Protein AF-A0A9X0C3W0-F1 (afdb_monomer)

Organism: NCBI:txid1882269

Structure (mmCIF, N/CA/C/O backbone):
data_AF-A0A9X0C3W0-F1
#
_entry.id   AF-A0A9X0C3W0-F1
#
loop_
_atom_site.group_PDB
_atom_site.id
_atom_site.type_symbol
_atom_site.label_atom_id
_atom_site.label_alt_id
_atom_site.label_comp_id
_atom_site.label_asym_id
_atom_site.label_entity_id
_atom_site.label_seq_id
_atom_site.pdbx_PDB_ins_code
_atom_site.Cartn_x
_atom_site.Cartn_y
_atom_site.Cartn_z
_atom_site.occupancy
_atom_site.B_iso_or_equiv
_atom_site.auth_seq_id
_atom_site.auth_comp_id
_atom_site.auth_asym_id
_atom_site.auth_atom_id
_atom_site.pdbx_PDB_model_num
ATOM 1 N N . MET A 1 1 ? 28.823 -6.614 -1.577 1.00 34.84 1 MET A N 1
ATOM 2 C CA . MET A 1 1 ? 28.919 -7.800 -2.458 1.00 34.84 1 MET A CA 1
ATOM 3 C C . MET A 1 1 ? 27.488 -8.210 -2.770 1.00 34.84 1 MET A C 1
ATOM 5 O O . MET A 1 1 ? 26.833 -8.768 -1.905 1.00 34.84 1 MET A O 1
ATOM 9 N N . THR A 1 2 ? 26.949 -7.800 -3.918 1.00 41.28 2 THR A N 1
ATOM 10 C CA . THR A 1 2 ? 25.523 -7.983 -4.235 1.00 41.28 2 THR A CA 1
ATOM 11 C C . THR A 1 2 ? 25.334 -9.346 -4.888 1.00 41.28 2 THR A C 1
ATOM 13 O O . THR A 1 2 ? 25.786 -9.568 -6.009 1.00 41.28 2 THR A O 1
ATOM 16 N N . LEU A 1 3 ? 24.723 -10.286 -4.169 1.00 41.34 3 LEU A N 1
ATOM 17 C CA . LEU A 1 3 ? 24.425 -11.618 -4.685 1.00 41.34 3 LEU A CA 1
ATOM 18 C C . LEU A 1 3 ? 23.092 -11.562 -5.449 1.00 41.34 3 LEU A C 1
ATOM 20 O O . LEU A 1 3 ? 22.027 -11.592 -4.843 1.00 41.34 3 LEU A O 1
ATOM 24 N N . SER A 1 4 ? 23.139 -11.458 -6.778 1.00 47.62 4 SER A N 1
ATOM 25 C CA . SER A 1 4 ? 21.953 -11.664 -7.621 1.00 47.62 4 SER A CA 1
ATOM 26 C C . SER A 1 4 ? 21.815 -13.153 -7.928 1.00 47.62 4 SER A C 1
ATOM 28 O O . SER A 1 4 ? 22.591 -13.697 -8.710 1.00 47.62 4 SER A O 1
ATOM 30 N N . ILE A 1 5 ? 20.846 -13.823 -7.301 1.00 52.69 5 ILE A N 1
ATOM 31 C CA . ILE A 1 5 ? 20.498 -15.211 -7.623 1.00 52.69 5 ILE A CA 1
ATOM 32 C C . ILE A 1 5 ? 19.229 -15.199 -8.482 1.00 52.69 5 ILE A C 1
ATOM 34 O O . ILE A 1 5 ? 18.188 -14.716 -8.041 1.00 52.69 5 ILE A O 1
ATOM 38 N N . GLN A 1 6 ? 19.292 -15.750 -9.697 1.00 54.84 6 GLN A N 1
ATOM 39 C CA . GLN A 1 6 ? 18.109 -15.966 -10.533 1.00 54.84 6 GLN A CA 1
ATOM 40 C C . GLN A 1 6 ? 17.551 -17.372 -10.246 1.00 54.84 6 GLN A C 1
ATOM 42 O O . GLN A 1 6 ? 18.045 -18.359 -10.781 1.00 54.84 6 GLN A O 1
ATOM 47 N N . VAL A 1 7 ? 16.553 -17.470 -9.358 1.00 54.06 7 VAL A N 1
ATOM 48 C CA . VAL A 1 7 ? 16.009 -18.760 -8.860 1.00 54.06 7 VAL A CA 1
ATOM 49 C C . VAL A 1 7 ?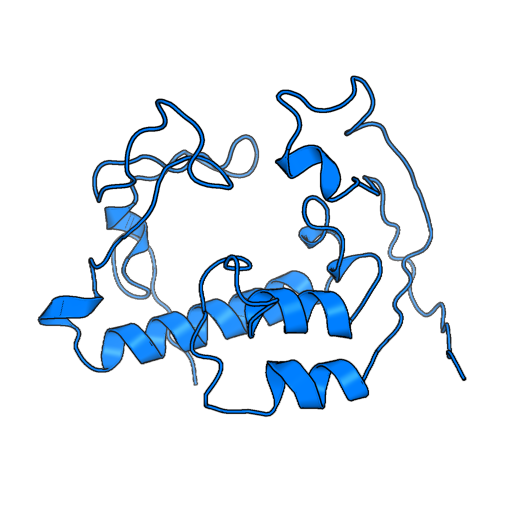 14.612 -19.092 -9.399 1.00 54.06 7 VAL A C 1
ATOM 51 O O . VAL A 1 7 ? 14.048 -20.118 -9.031 1.00 54.06 7 VAL A O 1
ATOM 54 N N . SER A 1 8 ? 14.001 -18.242 -10.230 1.00 65.69 8 SER A N 1
ATOM 55 C CA . SER A 1 8 ? 12.565 -18.355 -10.528 1.00 65.69 8 SER A CA 1
ATOM 56 C C . SER A 1 8 ? 12.219 -18.259 -12.010 1.00 65.69 8 SER A C 1
ATOM 58 O O . SER A 1 8 ? 12.767 -17.430 -12.730 1.00 65.69 8 SER A O 1
ATOM 60 N N . THR A 1 9 ? 11.205 -19.024 -12.422 1.00 79.00 9 THR A N 1
ATOM 61 C CA . THR A 1 9 ? 10.482 -18.876 -13.701 1.00 79.00 9 THR A CA 1
ATOM 62 C C . THR A 1 9 ? 9.495 -17.701 -13.699 1.00 79.00 9 THR A C 1
ATOM 64 O O . THR A 1 9 ? 8.757 -17.509 -14.666 1.00 79.00 9 THR A O 1
ATOM 67 N N . TRP A 1 10 ? 9.447 -16.928 -12.611 1.00 84.00 10 TRP A N 1
ATOM 68 C CA . TRP A 1 10 ? 8.644 -15.716 -12.508 1.00 84.00 10 TRP A CA 1
ATOM 69 C C . TRP A 1 10 ? 9.216 -14.631 -13.420 1.00 84.00 10 TRP A C 1
ATOM 71 O O . TRP A 1 10 ? 10.403 -14.303 -13.345 1.00 84.00 10 TRP A O 1
ATOM 81 N N . HIS A 1 11 ? 8.358 -14.076 -14.269 1.00 89.12 11 HIS A N 1
ATOM 82 C CA . HIS A 1 11 ? 8.703 -12.984 -15.166 1.00 89.12 11 HIS A CA 1
ATOM 83 C C . HIS A 1 11 ? 7.852 -11.772 -14.819 1.00 89.12 11 HIS A C 1
ATOM 85 O O . HIS A 1 11 ? 6.632 -11.869 -14.699 1.00 89.12 11 HIS A O 1
ATOM 91 N N . LEU A 1 12 ? 8.505 -10.622 -14.692 1.00 91.44 12 LEU A N 1
ATOM 92 C CA . LEU A 1 12 ? 7.818 -9.343 -14.585 1.00 91.44 12 LEU A CA 1
ATOM 93 C C . LEU A 1 12 ? 7.400 -8.920 -15.988 1.00 91.44 12 LEU A C 1
ATOM 95 O O . LEU A 1 12 ? 8.220 -8.987 -16.898 1.00 91.44 12 LEU A O 1
ATOM 99 N N . THR A 1 13 ? 6.157 -8.484 -16.168 1.00 93.75 13 THR A N 1
ATOM 100 C CA . THR A 1 13 ? 5.606 -8.120 -17.487 1.00 93.75 13 THR A CA 1
ATOM 101 C C . THR A 1 13 ? 5.247 -6.643 -17.620 1.00 93.75 13 THR A C 1
ATOM 103 O O . THR A 1 13 ? 4.938 -6.209 -18.725 1.00 93.75 13 THR A O 1
ATOM 106 N N . LEU A 1 14 ? 5.301 -5.869 -16.531 1.00 92.88 14 LEU A N 1
ATOM 107 C CA . LEU A 1 14 ? 4.976 -4.438 -16.477 1.00 92.88 14 LEU A CA 1
ATOM 108 C C . LEU A 1 14 ? 6.078 -3.644 -15.772 1.00 92.88 14 LEU A C 1
ATOM 110 O O . LEU A 1 14 ? 6.906 -4.220 -15.059 1.00 92.88 14 LEU A O 1
ATOM 114 N N . GLY A 1 15 ? 6.090 -2.324 -15.963 1.00 92.19 15 GLY A N 1
ATOM 115 C CA . GLY A 1 15 ? 7.116 -1.430 -15.425 1.00 92.19 15 GLY A CA 1
ATOM 116 C C . GLY A 1 15 ? 8.504 -1.662 -16.046 1.00 92.19 15 GLY A C 1
ATOM 117 O O . GLY A 1 15 ? 8.619 -2.388 -17.036 1.00 92.19 15 GLY A O 1
ATOM 118 N N . PRO A 1 16 ? 9.578 -1.095 -15.476 1.00 93.12 16 PRO A N 1
ATOM 119 C CA . PRO A 1 16 ? 9.563 -0.247 -14.287 1.00 93.12 16 PRO A CA 1
ATOM 120 C C . PRO A 1 16 ? 8.873 1.102 -14.532 1.00 93.12 16 PRO A C 1
ATOM 122 O O . PRO A 1 16 ? 8.861 1.603 -15.658 1.00 93.12 16 PRO A O 1
ATOM 125 N N . LEU A 1 17 ? 8.304 1.679 -13.479 1.00 93.31 17 LEU A N 1
ATOM 126 C CA . LEU A 1 17 ? 7.692 3.004 -13.476 1.00 93.31 17 LEU A CA 1
ATOM 127 C C . LEU A 1 17 ? 8.465 3.915 -12.518 1.00 93.31 17 LEU A C 1
ATOM 129 O O . LEU A 1 17 ? 8.677 3.590 -11.354 1.00 93.31 17 LEU A O 1
ATOM 133 N N . ASP A 1 18 ? 8.917 5.065 -13.020 1.00 91.31 18 ASP A N 1
ATOM 134 C CA . ASP A 1 18 ? 9.714 6.006 -12.226 1.00 91.31 18 ASP A CA 1
ATOM 135 C C . ASP A 1 18 ? 8.846 6.640 -11.125 1.00 91.31 18 ASP A C 1
ATOM 137 O O . ASP A 1 18 ? 7.760 7.154 -11.397 1.00 91.31 18 ASP A O 1
ATOM 141 N N . PHE A 1 19 ? 9.347 6.666 -9.888 1.00 89.69 19 PHE A N 1
ATOM 142 C CA . PHE A 1 19 ? 8.708 7.350 -8.762 1.00 89.69 19 PHE A CA 1
ATOM 143 C C . PHE A 1 19 ? 8.368 8.821 -9.062 1.00 89.69 19 PHE A C 1
ATOM 145 O O . PHE A 1 19 ? 7.378 9.346 -8.551 1.00 89.69 19 PHE A O 1
ATOM 152 N N . ARG A 1 20 ? 9.127 9.489 -9.943 1.00 91.12 20 ARG A N 1
ATOM 153 C CA . ARG A 1 20 ? 8.849 10.860 -10.413 1.00 91.12 20 ARG A CA 1
ATOM 154 C C . ARG A 1 20 ? 7.470 11.020 -11.054 1.00 91.12 20 ARG A C 1
ATOM 156 O O . ARG A 1 20 ? 6.953 12.135 -11.110 1.00 91.12 20 ARG A O 1
ATOM 163 N N . LEU A 1 21 ? 6.848 9.929 -11.502 1.00 91.69 21 LEU A N 1
ATOM 164 C CA . LEU A 1 21 ? 5.480 9.946 -12.016 1.00 91.69 21 LEU A CA 1
ATOM 165 C C . LEU A 1 21 ? 4.454 10.346 -10.945 1.00 91.69 21 LEU A C 1
ATOM 167 O O . LEU A 1 21 ? 3.394 10.842 -11.304 1.00 91.69 21 LEU A O 1
ATOM 171 N N . THR A 1 22 ? 4.781 10.249 -9.650 1.00 90.06 22 THR A N 1
ATOM 172 C CA . THR A 1 22 ? 3.938 10.788 -8.561 1.00 90.06 22 THR A CA 1
ATOM 173 C C . THR A 1 22 ? 3.799 12.315 -8.597 1.00 90.06 22 THR A C 1
ATOM 175 O O . THR A 1 22 ? 2.858 12.854 -8.023 1.00 90.06 22 THR A O 1
ATOM 178 N N . PHE A 1 23 ? 4.703 13.014 -9.292 1.00 89.62 23 PHE A N 1
ATOM 179 C CA . PHE A 1 23 ? 4.656 14.464 -9.521 1.00 89.62 23 PHE A CA 1
ATOM 180 C C . PHE A 1 23 ? 4.175 14.823 -10.934 1.00 89.62 23 PHE A C 1
ATOM 182 O O . PHE A 1 23 ? 4.210 15.989 -11.327 1.00 89.62 23 PHE A O 1
ATOM 189 N N . SER A 1 24 ? 3.773 13.827 -11.727 1.00 89.12 24 SER A N 1
ATOM 190 C CA . SER A 1 24 ? 3.312 14.014 -13.102 1.00 89.12 24 SER A CA 1
ATOM 191 C C . SER A 1 24 ? 1.782 13.966 -13.168 1.00 89.12 24 SER A C 1
ATOM 193 O O . SER A 1 24 ? 1.168 13.162 -12.471 1.00 89.12 24 SER A O 1
ATOM 195 N N . PRO A 1 25 ? 1.137 14.770 -14.033 1.00 85.56 25 PRO A N 1
ATOM 196 C CA . PRO A 1 25 ? -0.323 14.776 -14.158 1.00 85.56 25 PRO A CA 1
ATOM 197 C C . PRO A 1 25 ? -0.877 13.530 -14.871 1.00 85.56 25 PRO A C 1
ATOM 199 O O . PRO A 1 25 ? -2.079 13.280 -14.835 1.00 85.56 25 PRO A O 1
ATOM 202 N N . SER A 1 26 ? -0.026 12.767 -15.560 1.00 88.94 26 SER A N 1
ATOM 203 C CA . SER A 1 26 ? -0.421 11.602 -16.350 1.00 88.94 26 SER A CA 1
ATOM 204 C C . SER A 1 26 ? 0.739 10.630 -16.535 1.00 88.94 26 SER A C 1
ATOM 206 O O . SER A 1 26 ? 1.898 11.044 -16.615 1.00 88.94 26 SER A O 1
ATOM 208 N N . PHE A 1 27 ? 0.419 9.348 -16.702 1.00 92.06 27 PHE A N 1
ATOM 209 C CA . PHE A 1 27 ? 1.388 8.338 -17.119 1.00 92.06 27 PHE A CA 1
ATOM 210 C C . PHE A 1 27 ? 1.794 8.505 -18.597 1.00 92.06 27 PHE A C 1
ATOM 212 O O . PHE A 1 27 ? 0.978 8.941 -19.414 1.00 92.06 27 PHE A O 1
ATOM 219 N N . PRO A 1 28 ? 3.028 8.119 -18.976 1.00 91.62 28 PRO A N 1
ATOM 220 C CA . PRO A 1 28 ? 3.418 7.955 -20.373 1.00 91.62 28 PRO A CA 1
ATOM 221 C C . PRO A 1 28 ? 2.479 7.000 -21.121 1.00 91.62 28 PRO A C 1
ATOM 223 O O . PRO A 1 28 ? 1.988 6.029 -20.547 1.00 91.62 28 PRO A O 1
ATOM 226 N N . ILE A 1 29 ? 2.284 7.218 -22.426 1.00 89.88 29 ILE A N 1
ATOM 227 C CA . ILE A 1 29 ? 1.346 6.425 -23.247 1.00 89.88 29 ILE A CA 1
ATOM 228 C C . ILE A 1 29 ? 1.645 4.915 -23.249 1.00 89.88 29 ILE A C 1
ATOM 230 O O . ILE A 1 29 ? 0.756 4.096 -23.449 1.00 89.88 29 ILE A O 1
ATOM 234 N N . ASN A 1 30 ? 2.899 4.542 -23.002 1.00 89.06 30 ASN A N 1
ATOM 235 C CA . ASN A 1 30 ? 3.393 3.170 -22.970 1.00 89.06 30 ASN A CA 1
ATOM 236 C C . ASN A 1 30 ? 3.676 2.650 -21.548 1.00 89.06 30 ASN A C 1
ATOM 238 O O . ASN A 1 30 ? 4.280 1.588 -21.420 1.00 89.06 30 ASN A O 1
ATOM 242 N N . ALA A 1 31 ? 3.249 3.355 -20.493 1.00 91.19 31 ALA A N 1
ATOM 243 C CA . ALA A 1 31 ? 3.523 2.980 -19.100 1.00 91.19 31 ALA A CA 1
ATOM 244 C C . ALA A 1 31 ? 3.067 1.551 -18.748 1.00 91.19 31 ALA A C 1
ATOM 246 O O . ALA A 1 31 ? 3.726 0.855 -17.980 1.00 91.19 31 ALA A O 1
ATOM 247 N N . PHE A 1 32 ? 1.969 1.097 -19.356 1.00 92.38 32 PHE A N 1
ATOM 248 C CA . PHE A 1 32 ? 1.388 -0.232 -19.136 1.00 92.38 32 PHE A CA 1
ATOM 249 C C . PHE A 1 32 ? 1.641 -1.202 -20.302 1.00 92.38 32 PHE A C 1
ATOM 251 O O . PHE A 1 32 ? 0.952 -2.211 -20.441 1.00 92.38 32 PHE A O 1
ATOM 258 N N . GLY A 1 33 ? 2.607 -0.890 -21.172 1.00 93.56 33 GLY A N 1
ATOM 259 C CA . GLY A 1 33 ? 3.032 -1.787 -22.242 1.00 93.56 33 GLY A CA 1
ATOM 260 C C . GLY A 1 33 ? 3.719 -3.042 -21.697 1.00 93.56 33 GLY A C 1
ATOM 261 O O . GLY A 1 33 ? 4.338 -3.018 -20.634 1.00 93.56 33 GLY A O 1
ATOM 262 N N . SER A 1 34 ? 3.629 -4.146 -22.443 1.00 93.81 34 SER A N 1
ATOM 263 C CA . SER A 1 34 ? 4.310 -5.391 -22.077 1.00 93.81 34 SER A CA 1
ATOM 264 C C . SER A 1 34 ? 5.829 -5.200 -22.076 1.00 93.81 34 SER A C 1
ATOM 266 O O . SER A 1 34 ? 6.408 -4.777 -23.076 1.00 93.81 34 SER A O 1
ATOM 268 N N . ASN A 1 35 ? 6.469 -5.546 -20.961 1.00 93.88 35 ASN A N 1
ATOM 269 C CA . ASN A 1 35 ? 7.916 -5.531 -20.778 1.00 93.88 35 ASN A CA 1
ATOM 270 C C . ASN A 1 35 ? 8.394 -6.776 -19.998 1.00 93.88 35 ASN A C 1
ATOM 272 O O . ASN A 1 35 ? 8.699 -6.672 -18.801 1.00 93.88 35 ASN A O 1
ATOM 276 N N . PRO A 1 36 ? 8.424 -7.964 -20.641 1.00 93.69 36 PRO A N 1
ATOM 277 C CA . PRO A 1 36 ? 8.878 -9.203 -20.020 1.00 93.69 36 PRO A CA 1
ATOM 278 C C . PRO A 1 36 ? 10.355 -9.131 -19.623 1.00 93.69 36 PRO A C 1
ATOM 280 O O . PRO A 1 36 ? 11.222 -8.887 -20.461 1.00 93.69 36 PRO A O 1
ATOM 283 N N . ARG A 1 37 ? 10.657 -9.394 -18.353 1.00 91.81 37 ARG A N 1
ATOM 284 C CA . ARG A 1 37 ? 12.030 -9.462 -17.835 1.00 91.81 37 ARG A CA 1
ATOM 285 C C . ARG A 1 37 ? 12.141 -10.442 -16.677 1.00 91.81 37 ARG A C 1
ATOM 287 O O . ARG A 1 37 ? 11.146 -10.777 -16.030 1.00 91.81 37 ARG A O 1
ATOM 294 N N . CYS A 1 38 ? 13.367 -10.878 -16.402 1.00 90.12 38 CYS A N 1
ATOM 295 C CA . CYS A 1 38 ? 13.654 -11.705 -15.240 1.00 90.12 38 CYS A CA 1
ATOM 296 C C . CYS A 1 38 ? 13.279 -10.971 -13.953 1.00 90.12 38 CYS A C 1
ATOM 298 O O . CYS A 1 38 ? 13.522 -9.772 -13.798 1.00 90.12 38 CYS A O 1
ATOM 300 N N . PHE A 1 39 ? 12.730 -11.724 -13.011 1.00 89.75 39 PHE A N 1
ATOM 301 C CA . PHE A 1 39 ? 12.598 -11.267 -11.644 1.00 89.75 39 PHE A CA 1
ATOM 302 C C . PHE A 1 39 ? 13.971 -11.163 -10.973 1.00 89.75 39 PHE A C 1
ATOM 304 O O . PHE A 1 39 ? 14.760 -12.108 -11.013 1.00 89.75 39 PHE A O 1
ATOM 311 N N . ILE A 1 40 ? 14.244 -10.014 -10.357 1.00 85.56 40 ILE A N 1
ATOM 312 C CA . ILE A 1 40 ? 15.502 -9.713 -9.672 1.00 85.56 40 ILE A CA 1
ATOM 313 C C . ILE A 1 40 ? 15.213 -9.002 -8.349 1.00 85.56 40 ILE A C 1
ATOM 315 O O . ILE A 1 40 ? 14.314 -8.166 -8.273 1.00 85.56 40 ILE A O 1
ATOM 319 N N . ARG A 1 41 ? 15.999 -9.330 -7.319 1.00 85.81 41 ARG A N 1
ATOM 320 C CA . ARG A 1 41 ? 15.987 -8.685 -5.998 1.00 85.81 41 ARG A CA 1
ATOM 321 C C . ARG A 1 41 ? 17.400 -8.307 -5.582 1.00 85.81 41 ARG A C 1
ATOM 323 O O . ARG A 1 41 ? 18.363 -8.952 -5.997 1.00 85.81 41 ARG A O 1
ATOM 330 N N . SER A 1 42 ? 17.504 -7.299 -4.726 1.00 88.25 42 SER A N 1
ATOM 331 C CA . SER A 1 42 ? 18.761 -6.878 -4.116 1.00 88.25 42 SER A CA 1
ATOM 332 C C . SER A 1 42 ? 18.515 -6.597 -2.641 1.00 88.25 42 SER A C 1
ATOM 334 O O . SER A 1 42 ? 18.246 -5.462 -2.261 1.00 88.25 42 SER A O 1
ATOM 336 N N . LEU A 1 43 ? 18.593 -7.648 -1.822 1.00 89.94 43 LEU A N 1
ATOM 337 C CA . LEU A 1 43 ? 18.322 -7.550 -0.389 1.00 89.94 43 LEU A CA 1
ATOM 338 C C . LEU A 1 43 ? 19.351 -6.640 0.295 1.00 89.94 43 LEU A C 1
ATOM 340 O O . LEU A 1 43 ? 20.558 -6.863 0.173 1.00 89.94 43 LEU A O 1
ATOM 344 N N . ASN A 1 44 ? 18.857 -5.638 1.017 1.00 86.88 44 ASN A N 1
ATOM 345 C CA . ASN A 1 44 ? 19.637 -4.651 1.747 1.00 86.88 44 ASN A CA 1
ATOM 346 C C . ASN A 1 44 ? 19.303 -4.722 3.244 1.00 86.88 44 ASN A C 1
ATOM 348 O O . ASN A 1 44 ? 18.277 -4.211 3.692 1.00 86.88 44 ASN A O 1
ATOM 352 N N . PHE A 1 45 ? 20.188 -5.366 4.004 1.00 86.00 45 PHE A N 1
ATOM 353 C CA . PHE A 1 45 ? 20.031 -5.552 5.447 1.00 86.00 45 PHE A CA 1
ATOM 354 C C . PHE A 1 45 ? 20.288 -4.268 6.243 1.00 86.00 45 PHE A C 1
ATOM 356 O O . PHE A 1 45 ? 19.616 -4.045 7.244 1.00 86.00 45 PHE A O 1
ATOM 363 N N . ASP A 1 46 ? 21.166 -3.386 5.763 1.00 84.56 46 ASP A N 1
ATOM 364 C CA . ASP A 1 46 ? 21.454 -2.121 6.449 1.00 84.56 46 ASP A CA 1
ATOM 365 C C . ASP A 1 46 ? 20.200 -1.231 6.487 1.00 84.56 46 ASP A C 1
ATOM 367 O O . ASP A 1 46 ? 19.852 -0.666 7.522 1.00 84.56 46 ASP A O 1
ATOM 371 N N . GLY A 1 47 ? 19.446 -1.186 5.380 1.00 79.50 47 GLY A N 1
ATOM 372 C CA . GLY A 1 47 ? 18.165 -0.473 5.335 1.00 79.50 47 GLY A CA 1
ATOM 373 C C . GLY A 1 47 ? 17.097 -1.089 6.248 1.00 79.50 47 GLY A C 1
ATOM 374 O O . GLY A 1 47 ? 16.219 -0.382 6.740 1.00 79.50 47 GLY A O 1
ATOM 375 N N . TYR A 1 48 ? 17.161 -2.401 6.500 1.00 82.69 48 TYR A N 1
ATOM 376 C CA . TYR A 1 48 ? 16.220 -3.072 7.397 1.00 82.69 48 TYR A CA 1
ATOM 377 C C . TYR A 1 48 ? 16.488 -2.654 8.840 1.00 82.69 48 TYR A C 1
ATOM 379 O O . TYR A 1 48 ? 15.553 -2.318 9.572 1.00 82.69 48 TYR A O 1
ATOM 387 N N . ASP A 1 49 ? 17.760 -2.604 9.225 1.00 82.25 49 ASP A N 1
ATOM 388 C CA . ASP A 1 49 ? 18.164 -2.139 10.545 1.00 82.25 49 ASP A CA 1
ATOM 389 C C . ASP A 1 49 ? 17.803 -0.660 10.752 1.00 82.25 49 ASP A C 1
ATOM 391 O O . ASP A 1 49 ? 17.319 -0.292 11.824 1.00 82.25 49 ASP A O 1
ATOM 395 N N . GLU A 1 50 ? 17.927 0.172 9.718 1.00 80.06 50 GLU A N 1
ATOM 396 C CA . GLU A 1 50 ? 17.562 1.589 9.781 1.00 80.06 50 GLU A CA 1
ATOM 397 C C . GLU A 1 50 ? 16.048 1.812 9.940 1.00 80.06 50 GLU A C 1
ATOM 399 O O . GLU A 1 50 ? 15.622 2.540 10.839 1.00 80.06 50 GLU A O 1
ATOM 404 N N . TYR A 1 51 ? 15.217 1.178 9.104 1.00 77.44 51 TYR A N 1
ATOM 405 C CA . TYR A 1 51 ? 13.793 1.531 9.006 1.00 77.44 51 TYR A CA 1
ATOM 406 C C . TYR A 1 51 ? 12.840 0.554 9.697 1.00 77.44 51 TYR A C 1
ATOM 408 O O . TYR A 1 51 ? 11.782 0.964 10.186 1.00 77.44 51 TYR A O 1
ATOM 416 N N . ASN A 1 52 ? 13.181 -0.736 9.723 1.00 79.06 52 ASN A N 1
ATOM 417 C CA . ASN A 1 52 ? 12.256 -1.817 10.071 1.00 79.06 52 ASN A CA 1
ATOM 418 C C . ASN A 1 52 ? 12.574 -2.518 11.397 1.00 79.06 52 ASN A C 1
ATOM 420 O O . ASN A 1 52 ? 11.697 -3.192 11.937 1.00 79.06 52 ASN A O 1
ATOM 424 N N . SER A 1 53 ? 13.777 -2.337 11.947 1.00 75.06 53 SER A N 1
ATOM 425 C CA . SER A 1 53 ? 14.167 -2.933 13.232 1.00 75.06 53 SER A CA 1
ATOM 426 C C . SER A 1 53 ? 13.729 -2.118 14.461 1.00 75.06 53 SER A C 1
ATOM 428 O O . SER A 1 53 ? 13.692 -2.650 15.573 1.00 75.06 53 SER A O 1
ATOM 430 N N . HIS A 1 54 ? 13.364 -0.842 14.282 1.00 64.62 54 HIS A N 1
ATOM 431 C CA . HIS A 1 54 ? 13.053 0.066 15.385 1.00 64.62 54 HIS A CA 1
ATOM 432 C C . HIS A 1 54 ? 11.541 0.191 15.649 1.00 64.62 54 HIS A C 1
ATOM 434 O O . HIS A 1 54 ? 10.772 0.454 14.730 1.00 64.62 54 HIS A O 1
ATOM 440 N N . PRO A 1 55 ? 11.088 0.105 16.914 1.00 55.66 55 PRO A N 1
ATOM 441 C CA . PRO A 1 55 ? 9.668 0.199 17.268 1.00 55.66 55 PRO A CA 1
ATOM 442 C C . PRO A 1 55 ? 9.080 1.617 17.155 1.00 55.66 55 PRO A C 1
ATOM 444 O O . PRO A 1 55 ? 7.871 1.772 17.284 1.00 55.66 55 PRO A O 1
ATOM 447 N N . ALA A 1 56 ? 9.918 2.641 16.950 1.00 52.25 56 ALA A N 1
ATOM 448 C CA . ALA A 1 56 ? 9.519 4.050 16.932 1.00 52.25 56 ALA A CA 1
ATOM 449 C C . ALA A 1 56 ? 9.080 4.568 15.550 1.00 52.25 56 ALA A C 1
ATOM 451 O O . ALA A 1 56 ? 8.576 5.687 15.462 1.00 52.25 56 ALA A O 1
ATOM 452 N N . SER A 1 57 ? 9.248 3.792 14.475 1.00 54.78 57 SER A N 1
ATOM 453 C CA . SER A 1 57 ? 8.798 4.170 13.133 1.00 54.78 57 SER A CA 1
ATOM 454 C C . SER A 1 57 ? 7.283 3.965 13.003 1.00 54.78 57 SER A C 1
ATOM 456 O O . SER A 1 57 ? 6.802 3.111 12.280 1.00 54.78 57 SER A O 1
ATOM 458 N N . HIS A 1 58 ? 6.493 4.749 13.735 1.00 53.44 58 HIS A N 1
ATOM 459 C CA . HIS A 1 58 ? 5.026 4.670 13.730 1.00 53.44 58 HIS A CA 1
ATOM 460 C C . HIS A 1 58 ? 4.357 5.226 12.461 1.00 53.44 58 HIS A C 1
ATOM 462 O O . HIS A 1 58 ? 3.128 5.250 12.384 1.00 53.44 58 HIS A O 1
ATOM 468 N N . ASP A 1 59 ? 5.137 5.625 11.456 1.00 57.78 59 ASP A N 1
ATOM 469 C CA . ASP A 1 59 ? 4.615 6.044 10.159 1.00 57.78 59 ASP A CA 1
ATOM 470 C C . ASP A 1 59 ? 4.180 4.803 9.361 1.00 57.78 59 ASP A C 1
ATOM 472 O O . ASP A 1 59 ? 4.947 4.185 8.617 1.00 57.78 59 ASP A O 1
ATOM 476 N N . TYR A 1 60 ? 2.917 4.419 9.577 1.00 57.41 60 TYR A N 1
ATOM 477 C CA . TYR A 1 60 ? 2.163 3.472 8.744 1.00 57.41 60 TYR A CA 1
ATOM 478 C C . TYR A 1 60 ? 1.694 4.104 7.428 1.00 57.41 60 TYR A C 1
ATOM 480 O O . TYR A 1 60 ? 1.247 3.400 6.522 1.00 57.41 60 TYR A O 1
ATOM 488 N N . GLU A 1 61 ? 1.749 5.433 7.358 1.00 55.81 61 GLU A N 1
ATOM 489 C CA . GLU A 1 61 ? 1.357 6.226 6.203 1.00 55.81 61 GLU A CA 1
ATOM 490 C C . GLU A 1 61 ? 2.391 6.107 5.068 1.00 55.81 61 GLU A C 1
ATOM 492 O O . GLU A 1 61 ? 3.549 5.743 5.310 1.00 55.81 61 GLU A O 1
ATOM 497 N N . PRO A 1 62 ? 1.992 6.363 3.803 1.00 51.66 62 PRO A N 1
ATOM 498 C CA . PRO A 1 62 ? 2.947 6.487 2.702 1.00 51.66 62 PRO A CA 1
ATOM 499 C C . PRO A 1 62 ? 4.053 7.493 3.059 1.00 51.66 62 PRO A C 1
ATOM 501 O O . PRO A 1 62 ? 3.813 8.347 3.912 1.00 51.66 62 PRO A O 1
ATOM 504 N N . PRO A 1 63 ? 5.241 7.409 2.417 1.00 50.31 63 PRO A N 1
ATOM 505 C CA . PRO A 1 63 ? 6.407 8.219 2.766 1.00 50.31 63 PRO A CA 1
ATOM 506 C C . PRO A 1 63 ? 6.007 9.671 3.028 1.00 50.31 63 PRO A C 1
ATOM 508 O O . PRO A 1 63 ? 5.596 10.398 2.120 1.00 50.31 63 PRO A O 1
ATOM 511 N N . SER A 1 64 ? 6.065 10.049 4.303 1.00 49.41 64 SER A N 1
ATOM 512 C CA . SER A 1 64 ? 5.797 11.402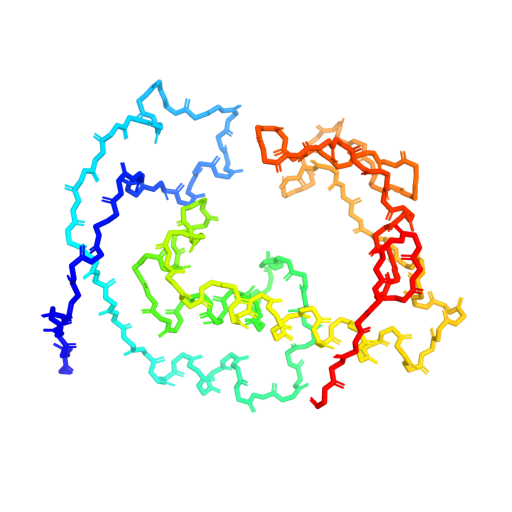 4.749 1.00 49.41 64 SER A CA 1
ATOM 513 C C . SER A 1 64 ? 6.999 12.266 4.365 1.00 49.41 64 SER A C 1
ATOM 515 O O . SER A 1 64 ? 8.082 11.770 4.042 1.00 49.41 64 SER A O 1
ATOM 517 N N . VAL A 1 65 ? 6.845 13.588 4.409 1.00 40.47 65 VAL A N 1
ATOM 518 C CA . VAL A 1 65 ? 7.902 14.555 4.045 1.00 40.47 65 VAL A CA 1
ATOM 519 C C . VAL A 1 65 ? 9.157 14.440 4.955 1.00 40.47 65 VAL A C 1
ATOM 521 O O . VAL A 1 65 ? 10.115 15.187 4.784 1.00 40.47 65 VAL A O 1
ATOM 524 N N . GLY A 1 66 ? 9.189 13.493 5.905 1.00 47.44 66 GLY A N 1
ATOM 525 C CA . GLY A 1 66 ? 10.290 13.235 6.836 1.00 47.44 66 GLY A CA 1
ATOM 526 C C . GLY A 1 66 ? 10.989 11.870 6.727 1.00 47.44 66 GLY A C 1
ATOM 527 O O . GLY A 1 66 ? 11.920 11.648 7.498 1.00 47.44 66 GLY A O 1
ATOM 528 N N . GLY A 1 67 ? 10.606 10.962 5.815 1.00 61.16 67 GLY A N 1
ATOM 529 C CA . GLY A 1 67 ? 11.321 9.687 5.637 1.00 61.16 67 GLY A CA 1
ATOM 530 C C . GLY A 1 67 ? 10.532 8.574 4.940 1.00 61.16 67 GLY A C 1
ATOM 531 O O . GLY A 1 67 ? 9.371 8.732 4.577 1.00 61.16 67 GLY A O 1
ATOM 532 N N . LEU A 1 68 ? 11.180 7.417 4.753 1.00 69.62 68 LEU A N 1
ATOM 533 C CA . LEU A 1 68 ? 10.550 6.236 4.149 1.00 69.62 68 LEU A CA 1
ATOM 534 C C . LEU A 1 68 ? 9.564 5.531 5.099 1.00 69.62 68 LEU A C 1
ATOM 536 O O . LEU A 1 68 ? 8.629 4.882 4.631 1.00 69.62 68 LEU A O 1
ATOM 540 N N . GLY A 1 69 ? 9.756 5.649 6.417 1.00 77.25 69 GLY A N 1
ATOM 541 C CA . GLY A 1 69 ? 8.964 4.931 7.421 1.00 77.25 69 GLY A CA 1
ATOM 542 C C . GLY A 1 69 ? 9.080 3.404 7.299 1.00 77.25 69 GLY A C 1
ATOM 543 O O . GLY A 1 69 ? 9.851 2.881 6.491 1.00 77.25 69 GLY A O 1
ATOM 544 N N . LEU A 1 70 ? 8.285 2.663 8.082 1.00 82.25 70 LEU A N 1
ATOM 545 C CA . LEU A 1 70 ? 8.237 1.194 7.984 1.00 82.25 70 LEU A CA 1
ATOM 546 C C . LEU A 1 70 ? 7.805 0.745 6.586 1.00 82.25 70 LEU A C 1
ATOM 548 O O . LEU A 1 70 ? 8.314 -0.251 6.066 1.00 82.25 70 LEU A O 1
ATOM 552 N N . HIS A 1 71 ? 6.858 1.484 5.996 1.00 85.94 71 HIS A N 1
ATOM 553 C CA . HIS A 1 71 ? 6.278 1.162 4.703 1.00 85.94 71 HIS A CA 1
ATOM 554 C C . HIS A 1 71 ? 7.311 1.307 3.572 1.00 85.94 71 HIS A C 1
ATOM 556 O O . HIS A 1 71 ? 7.630 0.345 2.876 1.00 85.94 71 HIS A O 1
ATOM 562 N N . GLY A 1 72 ? 7.886 2.498 3.403 1.00 85.25 72 GLY A N 1
ATOM 563 C CA . GLY A 1 72 ? 8.902 2.745 2.381 1.00 85.25 72 GLY A CA 1
ATOM 564 C C . GLY A 1 72 ? 10.195 1.968 2.632 1.00 85.25 72 GLY A C 1
ATOM 565 O O . GLY A 1 72 ? 10.780 1.459 1.680 1.00 85.25 72 GLY A O 1
ATOM 566 N N . GLY A 1 73 ? 10.610 1.804 3.893 1.00 85.50 73 GLY A N 1
ATOM 567 C CA . GLY A 1 73 ? 11.788 1.011 4.252 1.00 85.50 73 GLY A CA 1
ATOM 568 C C . GLY A 1 73 ? 11.634 -0.460 3.869 1.00 85.50 73 GLY A C 1
ATOM 569 O O . GLY A 1 73 ? 12.519 -1.044 3.247 1.00 85.50 73 GLY A O 1
ATOM 570 N N . GLY A 1 74 ? 10.462 -1.049 4.119 1.00 86.81 74 GLY A N 1
ATOM 571 C CA . GLY A 1 74 ? 10.187 -2.430 3.719 1.00 86.81 74 GLY A CA 1
ATOM 572 C C . GLY A 1 74 ? 10.218 -2.639 2.200 1.00 86.81 74 GLY A C 1
ATOM 573 O O . GLY A 1 74 ? 10.735 -3.649 1.722 1.00 86.81 74 GLY A O 1
ATOM 574 N N . HIS A 1 75 ? 9.743 -1.655 1.430 1.00 90.50 75 HIS A N 1
ATOM 575 C CA . HIS A 1 75 ? 9.892 -1.649 -0.026 1.00 90.50 75 HIS A CA 1
ATOM 576 C C . HIS A 1 75 ? 11.372 -1.551 -0.452 1.00 90.50 75 HIS A C 1
ATOM 578 O O . HIS A 1 75 ? 11.852 -2.382 -1.229 1.00 90.50 75 HIS A O 1
ATOM 584 N N . ALA A 1 76 ? 12.111 -0.581 0.095 1.00 86.75 76 ALA A N 1
ATOM 585 C CA . ALA A 1 76 ? 13.498 -0.292 -0.278 1.00 86.75 76 ALA A CA 1
ATOM 586 C C . ALA A 1 76 ? 14.488 -1.409 0.105 1.00 86.75 76 ALA A C 1
ATOM 588 O O . ALA A 1 76 ? 15.466 -1.648 -0.599 1.00 86.75 76 ALA A O 1
ATOM 589 N N . THR A 1 77 ? 14.233 -2.137 1.193 1.00 87.88 77 THR A N 1
ATOM 590 C CA . THR A 1 77 ? 15.122 -3.210 1.684 1.00 87.88 77 THR A CA 1
ATOM 591 C C . THR A 1 77 ? 15.115 -4.461 0.820 1.00 87.88 77 THR A C 1
ATOM 593 O O . THR A 1 77 ? 16.081 -5.222 0.824 1.00 87.88 77 THR A O 1
ATOM 596 N N . THR A 1 78 ? 14.052 -4.683 0.048 1.00 85.62 78 THR A N 1
ATOM 597 C CA . THR A 1 78 ? 14.005 -5.773 -0.939 1.00 85.62 78 THR A CA 1
ATOM 598 C C . THR A 1 78 ? 14.586 -5.334 -2.288 1.00 85.62 78 THR A C 1
ATOM 600 O O . THR A 1 78 ? 15.187 -6.147 -3.006 1.00 85.62 78 THR A O 1
ATOM 603 N N . GLY A 1 79 ? 14.430 -4.043 -2.602 1.00 84.50 79 GLY A N 1
ATOM 604 C CA . GLY A 1 79 ? 14.928 -3.388 -3.804 1.00 84.50 79 GLY A CA 1
ATOM 605 C C . GLY A 1 79 ? 14.179 -3.777 -5.081 1.00 84.50 79 GLY A C 1
ATOM 606 O O . GLY A 1 79 ? 13.399 -4.734 -5.124 1.00 84.50 79 GLY A O 1
ATOM 607 N N . LEU A 1 80 ? 14.483 -3.058 -6.164 1.00 88.75 80 LEU A N 1
ATOM 608 C CA . LEU A 1 80 ? 14.090 -3.400 -7.537 1.00 88.75 80 LEU A CA 1
ATOM 609 C C . LEU A 1 80 ? 12.567 -3.547 -7.701 1.00 88.75 80 LEU A C 1
ATOM 611 O O . LEU A 1 80 ? 11.850 -2.553 -7.683 1.00 88.75 80 LEU A O 1
ATOM 615 N N . ALA A 1 81 ? 12.066 -4.772 -7.890 1.00 91.75 81 ALA A N 1
ATOM 616 C CA . ALA A 1 81 ? 10.658 -5.018 -8.177 1.00 91.75 81 ALA A CA 1
ATOM 617 C C . ALA A 1 81 ? 9.739 -4.542 -7.048 1.00 91.75 81 ALA A C 1
ATOM 619 O O . ALA A 1 81 ? 8.717 -3.936 -7.341 1.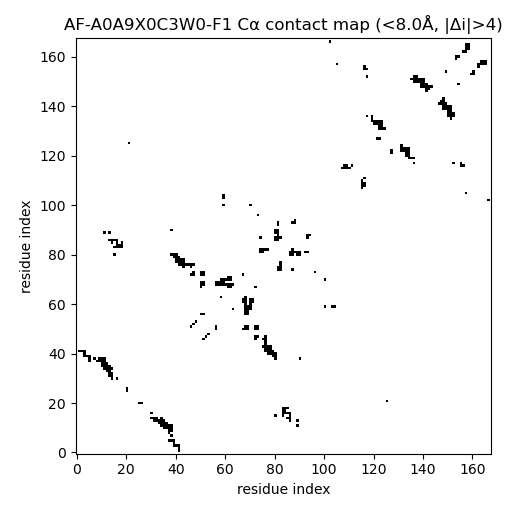00 91.75 81 ALA A O 1
ATOM 620 N N . LEU A 1 82 ? 10.108 -4.777 -5.782 1.00 91.94 82 LEU A N 1
ATOM 621 C CA . LEU A 1 82 ? 9.304 -4.324 -4.646 1.00 91.94 82 LEU A CA 1
ATOM 622 C C . LEU A 1 82 ? 9.457 -2.817 -4.395 1.00 91.94 82 LEU A C 1
ATOM 624 O O . LEU A 1 82 ? 8.543 -2.213 -3.854 1.00 91.94 82 LEU A O 1
ATOM 628 N N . GLU A 1 83 ? 10.573 -2.205 -4.783 1.00 91.31 83 GLU A N 1
ATOM 629 C CA . GLU A 1 83 ? 10.832 -0.769 -4.589 1.00 91.31 83 GLU A CA 1
ATOM 630 C C . GLU A 1 83 ? 10.088 0.116 -5.603 1.00 91.31 83 GLU A C 1
ATOM 632 O O . GLU A 1 83 ? 9.843 1.294 -5.344 1.00 91.31 83 GLU A O 1
ATOM 637 N N . ASP A 1 84 ? 9.680 -0.444 -6.746 1.00 92.94 84 ASP A N 1
ATOM 638 C CA . ASP A 1 84 ? 8.871 0.263 -7.738 1.00 92.94 84 ASP A CA 1
ATOM 639 C C . ASP A 1 84 ? 7.512 0.665 -7.143 1.00 92.94 84 ASP A C 1
ATOM 641 O O . ASP A 1 84 ? 6.632 -0.166 -6.915 1.00 92.94 84 ASP A O 1
ATOM 645 N N . PHE A 1 85 ? 7.321 1.962 -6.908 1.00 91.62 85 PHE A N 1
ATOM 646 C CA . PHE A 1 85 ? 6.137 2.495 -6.233 1.00 91.62 85 PHE A CA 1
ATOM 647 C C . PHE A 1 85 ? 4.815 2.071 -6.887 1.00 91.62 85 PHE A C 1
ATOM 649 O O . PHE A 1 85 ? 3.833 1.825 -6.188 1.00 91.62 85 PHE A O 1
ATOM 656 N N . PHE A 1 86 ? 4.786 1.944 -8.215 1.00 92.81 86 PHE A N 1
ATOM 657 C CA . PHE A 1 86 ? 3.571 1.612 -8.959 1.00 92.81 86 PHE A CA 1
ATOM 658 C C . PHE A 1 86 ? 3.468 0.119 -9.282 1.00 92.81 86 PHE A C 1
ATOM 660 O O . PHE A 1 86 ? 2.366 -0.426 -9.313 1.00 92.81 86 PHE A O 1
ATOM 667 N N . ALA A 1 87 ? 4.599 -0.546 -9.532 1.00 93.69 87 ALA A N 1
ATOM 668 C CA . ALA A 1 87 ? 4.647 -1.945 -9.953 1.00 93.69 87 ALA A CA 1
ATOM 669 C C . ALA A 1 87 ? 5.067 -2.924 -8.841 1.00 93.69 87 ALA A C 1
ATOM 671 O O . ALA A 1 87 ? 5.197 -4.119 -9.113 1.00 93.69 87 ALA A O 1
ATOM 672 N N . SER A 1 88 ? 5.210 -2.462 -7.593 1.00 94.38 88 SER A N 1
ATOM 673 C CA . SER A 1 88 ? 5.560 -3.300 -6.436 1.00 94.38 88 SER A CA 1
ATOM 674 C C . SER A 1 88 ? 4.704 -4.556 -6.237 1.00 94.38 88 SER A C 1
ATOM 676 O O . SER A 1 88 ? 5.280 -5.565 -5.823 1.00 94.38 88 SER A O 1
ATOM 678 N N . PRO A 1 89 ? 3.398 -4.603 -6.593 1.00 93.94 89 PRO A N 1
ATOM 679 C CA . PRO A 1 89 ? 2.621 -5.843 -6.523 1.00 93.94 89 PRO A CA 1
ATOM 680 C C . PRO A 1 89 ? 3.135 -6.987 -7.406 1.00 93.94 89 PRO A C 1
ATOM 682 O O . PRO A 1 89 ? 2.730 -8.131 -7.211 1.00 93.94 89 PRO A O 1
ATOM 685 N N . ALA A 1 90 ? 4.007 -6.708 -8.381 1.00 91.88 90 ALA A N 1
ATOM 686 C CA . ALA A 1 90 ? 4.604 -7.733 -9.232 1.00 91.88 90 ALA A CA 1
ATOM 687 C C . ALA A 1 90 ? 5.702 -8.549 -8.520 1.00 91.88 90 ALA A C 1
ATOM 689 O O . ALA A 1 90 ? 6.095 -9.612 -9.013 1.00 91.88 90 ALA A O 1
ATOM 690 N N . ASP A 1 91 ? 6.200 -8.073 -7.373 1.00 93.06 91 ASP A N 1
ATOM 691 C CA . ASP A 1 91 ? 7.078 -8.842 -6.498 1.00 93.06 91 ASP A CA 1
ATOM 692 C C . ASP A 1 91 ? 6.238 -9.785 -5.602 1.00 93.06 91 ASP A C 1
ATOM 694 O O . ASP A 1 91 ? 5.337 -9.329 -4.896 1.00 93.06 91 ASP A O 1
ATOM 698 N N . PRO A 1 92 ? 6.526 -11.102 -5.557 1.00 91.12 92 PRO A N 1
ATOM 699 C CA . PRO A 1 92 ? 5.735 -12.055 -4.776 1.00 91.12 92 PRO A CA 1
ATOM 700 C C . PRO A 1 92 ? 5.783 -11.827 -3.252 1.00 91.12 92 PRO A C 1
ATOM 702 O O . PRO A 1 92 ? 4.942 -12.361 -2.533 1.00 91.12 92 PRO A O 1
ATOM 705 N N . ALA A 1 93 ? 6.733 -11.040 -2.733 1.00 92.00 93 ALA A N 1
ATOM 706 C CA . ALA A 1 93 ? 6.762 -10.642 -1.325 1.00 92.00 93 ALA A CA 1
ATOM 707 C C . ALA A 1 93 ? 5.785 -9.501 -0.999 1.00 92.00 93 ALA A C 1
ATOM 709 O O . ALA A 1 93 ? 5.533 -9.260 0.180 1.00 92.00 93 ALA A O 1
ATOM 710 N N . PHE A 1 94 ? 5.198 -8.830 -1.998 1.00 93.81 94 PHE A N 1
ATOM 711 C CA . PHE A 1 94 ? 4.313 -7.685 -1.782 1.00 93.81 94 PHE A CA 1
ATOM 712 C C . PHE A 1 94 ? 3.147 -8.007 -0.846 1.00 93.81 94 PHE A C 1
ATOM 714 O O . PHE A 1 94 ? 2.906 -7.274 0.109 1.00 93.81 94 PHE A O 1
ATOM 721 N N . MET A 1 95 ? 2.449 -9.125 -1.066 1.00 94.19 95 MET A N 1
ATOM 722 C CA . MET A 1 95 ? 1.286 -9.478 -0.242 1.00 94.19 95 MET A CA 1
ATOM 723 C C . MET A 1 95 ? 1.678 -9.835 1.197 1.00 94.19 95 MET A C 1
ATOM 725 O O . MET A 1 95 ? 0.960 -9.479 2.127 1.00 94.19 95 MET A O 1
ATOM 729 N N . LEU A 1 96 ? 2.837 -10.471 1.400 1.00 93.75 96 LEU A N 1
ATOM 730 C CA . LEU A 1 96 ? 3.365 -10.740 2.743 1.00 93.75 96 LEU A CA 1
ATOM 731 C C . LEU A 1 96 ? 3.708 -9.432 3.462 1.00 93.75 96 LEU A C 1
ATOM 733 O O . LEU A 1 96 ? 3.313 -9.223 4.608 1.00 93.75 96 LEU A O 1
ATOM 737 N N . PHE A 1 97 ? 4.388 -8.527 2.760 1.00 91.88 97 PHE A N 1
ATOM 738 C CA . PHE A 1 97 ? 4.753 -7.220 3.279 1.00 91.88 97 PHE A CA 1
ATOM 739 C C . PHE A 1 97 ? 3.520 -6.380 3.650 1.00 91.88 97 PHE A C 1
ATOM 741 O O . PHE A 1 97 ? 3.403 -5.901 4.778 1.00 91.88 97 PHE A O 1
ATOM 748 N N . ARG A 1 98 ? 2.545 -6.258 2.741 1.00 92.81 98 ARG A N 1
ATOM 749 C CA . ARG A 1 98 ? 1.303 -5.511 2.991 1.00 92.81 98 ARG A CA 1
ATOM 750 C C . ARG A 1 98 ? 0.416 -6.174 4.044 1.00 92.81 98 ARG A C 1
ATOM 752 O O . ARG A 1 98 ? -0.272 -5.459 4.764 1.00 92.81 98 ARG A O 1
ATOM 759 N N . GLY A 1 99 ? 0.497 -7.496 4.208 1.00 93.69 99 GLY A N 1
ATOM 760 C CA . GLY A 1 99 ? -0.114 -8.208 5.331 1.00 93.69 99 GLY A CA 1
ATOM 761 C C . GLY A 1 99 ? 0.472 -7.797 6.686 1.00 93.69 99 GLY A C 1
ATOM 762 O O . GLY A 1 99 ? -0.277 -7.599 7.639 1.00 93.69 99 GLY A O 1
ATOM 763 N N . GLN A 1 100 ? 1.789 -7.586 6.779 1.00 91.19 100 GLN A N 1
ATOM 764 C CA . GLN A 1 100 ? 2.415 -7.066 8.000 1.00 91.19 100 GLN A CA 1
ATOM 765 C C . GLN A 1 100 ? 2.025 -5.602 8.266 1.00 91.19 100 GLN A C 1
ATOM 767 O O . GLN A 1 100 ? 1.820 -5.230 9.421 1.00 91.19 100 GLN A O 1
ATOM 772 N N . VAL A 1 101 ? 1.867 -4.780 7.225 1.00 89.44 101 VAL A N 1
ATOM 773 C CA . VAL A 1 101 ? 1.348 -3.406 7.363 1.00 89.44 101 VAL A CA 1
ATOM 774 C C . VAL A 1 101 ? -0.096 -3.414 7.886 1.00 89.44 101 VAL A C 1
ATOM 776 O O . VAL A 1 101 ? -0.387 -2.721 8.860 1.00 89.44 101 VAL A O 1
ATOM 779 N N . ASP A 1 102 ? -0.981 -4.246 7.324 1.00 92.94 102 ASP A N 1
ATOM 780 C CA . ASP A 1 102 ? -2.372 -4.378 7.795 1.00 92.94 102 ASP A CA 1
ATOM 781 C C . ASP A 1 102 ? -2.458 -4.937 9.226 1.00 92.94 102 ASP A C 1
ATOM 783 O O . ASP A 1 102 ? -3.274 -4.475 10.031 1.00 92.94 102 ASP A O 1
ATOM 787 N N . ARG A 1 103 ? -1.560 -5.860 9.599 1.00 91.44 103 ARG A N 1
ATOM 788 C CA . ARG A 1 103 ? -1.414 -6.341 10.982 1.00 91.44 103 ARG A CA 1
ATOM 789 C C . ARG A 1 103 ? -1.082 -5.205 11.936 1.00 91.44 103 ARG A C 1
ATOM 791 O O . ARG A 1 103 ? -1.738 -5.064 12.966 1.00 91.44 103 ARG A O 1
ATOM 798 N N . LEU A 1 104 ? -0.088 -4.383 11.605 1.00 88.00 104 LEU A N 1
ATOM 799 C CA . LEU A 1 104 ? 0.297 -3.251 12.447 1.00 88.00 104 LEU A CA 1
ATOM 800 C C . LEU A 1 104 ? -0.826 -2.216 12.559 1.00 88.00 104 LEU A C 1
ATOM 802 O O . LEU A 1 104 ? -1.105 -1.744 13.661 1.00 88.00 104 LEU A O 1
ATOM 806 N N . TRP A 1 105 ? -1.522 -1.926 11.459 1.00 87.81 105 TRP A N 1
ATOM 807 C CA . TRP A 1 105 ? -2.696 -1.056 11.474 1.00 87.81 105 TRP A CA 1
ATOM 808 C C . TRP A 1 105 ? -3.830 -1.627 12.337 1.00 87.81 105 TRP A C 1
ATOM 810 O O . TRP A 1 105 ? -4.450 -0.912 13.125 1.00 87.81 105 TRP A O 1
ATOM 820 N N . THR A 1 106 ? -4.073 -2.935 12.256 1.00 88.94 106 THR A N 1
ATOM 821 C CA . THR A 1 106 ? -5.067 -3.630 13.082 1.00 88.94 106 THR A CA 1
ATOM 822 C C . THR A 1 106 ? -4.710 -3.573 14.568 1.00 88.94 106 THR A C 1
ATOM 824 O O . THR A 1 106 ? -5.580 -3.262 15.382 1.00 88.94 106 THR A O 1
ATOM 827 N N . LEU A 1 107 ? -3.438 -3.778 14.924 1.00 88.19 107 LEU A N 1
ATOM 828 C CA . LEU A 1 107 ? -2.953 -3.628 16.299 1.00 88.19 107 LEU A CA 1
ATOM 829 C C . LEU A 1 107 ? -3.086 -2.187 16.801 1.00 88.19 107 LEU A C 1
ATOM 831 O O . LEU A 1 107 ? -3.523 -1.981 17.931 1.00 88.19 107 LEU A O 1
ATOM 835 N N . TRP A 1 108 ? -2.742 -1.192 15.978 1.00 86.31 108 TRP A N 1
ATOM 836 C CA . TRP A 1 108 ? -2.899 0.222 16.327 1.00 86.31 108 TRP A CA 1
ATOM 837 C C . TRP A 1 108 ? -4.365 0.568 16.618 1.00 86.31 108 TRP A C 1
ATOM 839 O O . TRP A 1 108 ? -4.653 1.126 17.674 1.00 86.31 108 TRP A O 1
ATOM 849 N N . ARG A 1 109 ? -5.304 0.141 15.761 1.00 83.88 109 ARG A N 1
ATOM 850 C CA . ARG A 1 109 ? -6.744 0.360 15.994 1.00 83.88 109 ARG A CA 1
ATOM 851 C C . ARG A 1 109 ? -7.279 -0.363 17.223 1.00 83.88 109 ARG A C 1
ATOM 853 O O . ARG A 1 109 ? -8.171 0.158 17.880 1.00 83.88 109 ARG A O 1
ATOM 860 N N . GLY A 1 110 ? -6.753 -1.547 17.531 1.00 84.62 110 GLY A N 1
ATOM 861 C CA . GLY A 1 110 ? -7.167 -2.324 18.700 1.00 84.62 110 GLY A CA 1
ATOM 862 C C . GLY A 1 110 ? -6.789 -1.688 20.043 1.00 84.62 110 GLY A C 1
ATOM 863 O O . GLY A 1 110 ? -7.388 -2.038 21.055 1.00 84.62 110 GLY A O 1
ATOM 864 N N . LYS A 1 111 ? -5.824 -0.753 20.077 1.00 86.12 111 LYS A N 1
ATOM 865 C CA . LYS A 1 111 ? -5.407 -0.072 21.318 1.00 86.12 111 LYS A CA 1
ATOM 866 C C . LYS A 1 111 ? -6.449 0.914 21.847 1.00 86.12 111 LYS A C 1
ATOM 868 O O . LYS A 1 111 ? -6.566 1.064 23.058 1.00 86.12 111 LYS A O 1
ATOM 873 N N . ASP A 1 112 ? -7.176 1.577 20.954 1.00 88.62 112 ASP A N 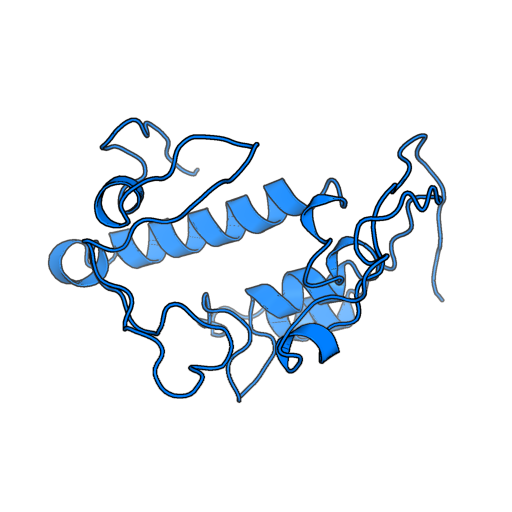1
ATOM 874 C CA . ASP A 1 112 ? -8.247 2.517 21.286 1.00 88.62 112 ASP A CA 1
ATOM 875 C C . ASP A 1 112 ? -9.309 2.469 20.188 1.00 88.62 112 ASP A C 1
ATOM 877 O O . ASP A 1 112 ? -9.383 3.319 19.302 1.00 88.62 112 ASP A O 1
ATOM 881 N N . GLU A 1 113 ? -10.117 1.412 20.207 1.00 87.12 113 GLU A N 1
ATOM 882 C CA . GLU A 1 113 ? -11.088 1.166 19.144 1.00 87.12 113 GLU A CA 1
ATOM 883 C C . GLU A 1 113 ? -12.097 2.315 18.990 1.00 87.12 113 GLU A C 1
ATOM 885 O O . GLU A 1 113 ? -12.498 2.628 17.868 1.00 87.12 113 GLU A O 1
ATOM 890 N N . ALA A 1 114 ? -12.462 2.978 20.092 1.00 88.75 114 ALA A N 1
ATOM 891 C CA . ALA A 1 114 ? -13.431 4.068 20.086 1.00 88.75 114 ALA A CA 1
ATOM 892 C C . ALA A 1 114 ? -12.958 5.262 19.244 1.00 88.75 114 ALA A C 1
ATOM 894 O O . ALA A 1 114 ? -13.764 5.856 18.527 1.00 88.75 114 ALA A O 1
ATOM 895 N N . HIS A 1 115 ? -11.663 5.585 19.291 1.00 86.81 115 HIS A N 1
ATOM 896 C CA . HIS A 1 115 ? -11.104 6.724 18.561 1.00 86.81 115 HIS A CA 1
ATOM 897 C C . HIS A 1 115 ? -10.399 6.322 17.258 1.00 86.81 115 HIS A C 1
ATOM 899 O O . HIS A 1 115 ? -10.431 7.075 16.287 1.00 86.81 115 HIS A O 1
ATOM 905 N N . CYS A 1 116 ? -9.790 5.137 17.193 1.00 87.62 116 CYS A N 1
ATOM 906 C CA . CYS A 1 116 ? -8.943 4.733 16.069 1.00 87.62 116 CYS A CA 1
ATOM 907 C C . CYS A 1 116 ? -9.684 3.963 14.967 1.00 87.62 116 CYS A C 1
ATOM 909 O O . CYS A 1 116 ? -9.207 3.940 13.832 1.00 87.62 116 CYS A O 1
ATOM 911 N N . ARG A 1 117 ? -10.833 3.322 15.248 1.00 88.81 117 ARG A N 1
ATOM 912 C CA . ARG A 1 117 ? -11.524 2.447 14.274 1.00 88.81 117 ARG A CA 1
ATOM 913 C C . ARG A 1 117 ? -11.827 3.155 12.955 1.00 88.81 117 ARG A C 1
ATOM 915 O O . ARG A 1 117 ? -11.584 2.586 11.894 1.00 88.81 117 ARG A O 1
ATOM 922 N N . TYR A 1 118 ? -12.345 4.376 13.051 1.00 91.88 118 TYR A N 1
ATOM 923 C CA . TYR A 1 118 ? -12.764 5.209 11.924 1.00 91.88 118 TYR A CA 1
ATOM 924 C C . TYR A 1 118 ? -11.929 6.492 11.817 1.00 91.88 118 TYR A C 1
ATOM 926 O O . TYR A 1 118 ? -12.378 7.481 11.245 1.00 91.88 118 TYR A O 1
ATOM 934 N N . ALA A 1 119 ? -10.716 6.493 12.372 1.00 90.50 119 ALA A N 1
ATOM 935 C CA . ALA A 1 119 ? -9.784 7.587 12.158 1.00 90.50 119 ALA A CA 1
ATOM 936 C C . ALA A 1 119 ? -9.307 7.570 10.698 1.00 90.50 119 ALA A C 1
ATOM 938 O O . ALA A 1 119 ? -8.832 6.548 10.201 1.00 90.50 119 ALA A O 1
ATOM 939 N N . VAL A 1 120 ? -9.448 8.706 10.019 1.00 89.38 120 VAL A N 1
ATOM 940 C CA . VAL A 1 120 ? -8.959 8.943 8.660 1.00 89.38 120 VAL A CA 1
ATOM 941 C C . VAL A 1 120 ? -8.424 10.367 8.579 1.00 89.38 120 VAL A C 1
ATOM 943 O O . VAL A 1 120 ? -8.998 11.281 9.170 1.00 89.38 120 VAL A O 1
ATOM 946 N N . ASN A 1 121 ? -7.307 10.539 7.884 1.00 88.50 121 ASN A N 1
ATOM 947 C CA . ASN A 1 121 ? -6.698 11.832 7.615 1.00 88.50 121 ASN A CA 1
ATOM 948 C C . ASN A 1 121 ? -6.050 11.789 6.226 1.00 88.50 121 ASN A C 1
ATOM 950 O O . ASN A 1 121 ? -5.529 10.753 5.817 1.00 88.50 121 ASN A O 1
ATOM 954 N N . GLY A 1 122 ? -6.089 12.909 5.511 1.00 88.12 122 GLY A N 1
ATOM 955 C CA . GLY A 1 122 ? -5.492 13.053 4.189 1.00 88.12 122 GLY A CA 1
ATOM 956 C C . GLY A 1 122 ? -6.502 13.134 3.048 1.00 88.12 122 GLY A C 1
ATOM 957 O O . GLY A 1 122 ? -7.719 13.076 3.227 1.00 88.12 122 GLY A O 1
ATOM 958 N N . SER A 1 123 ? -5.957 13.298 1.845 1.00 91.75 123 SER A N 1
ATOM 959 C CA . SER A 1 123 ? -6.717 13.559 0.624 1.00 91.75 123 SER A CA 1
ATOM 960 C C . SER A 1 123 ? -6.701 12.377 -0.340 1.00 91.75 123 SER A C 1
ATOM 962 O O . SER A 1 123 ? -5.876 11.471 -0.240 1.00 91.75 123 SER A O 1
ATOM 964 N N . SER A 1 124 ? -7.597 12.420 -1.319 1.00 89.94 124 SER A N 1
ATOM 965 C CA . SER A 1 124 ? -7.688 11.437 -2.406 1.00 89.94 124 SER A CA 1
ATOM 966 C C . SER A 1 124 ? -6.563 11.527 -3.451 1.00 89.94 124 SER A C 1
ATOM 968 O O . SER A 1 124 ? -6.610 10.821 -4.459 1.00 89.94 124 SER A O 1
ATOM 970 N N . ALA A 1 125 ? -5.542 12.361 -3.231 1.00 87.75 125 ALA A N 1
ATOM 971 C CA . ALA A 1 125 ? -4.391 12.490 -4.115 1.00 87.75 125 ALA A CA 1
ATOM 972 C C . ALA A 1 125 ? -3.057 12.357 -3.379 1.00 87.75 125 ALA A C 1
ATOM 974 O O . ALA A 1 125 ? -2.896 12.759 -2.223 1.00 87.75 125 ALA A O 1
ATOM 975 N N . ILE A 1 126 ? -2.063 11.855 -4.113 1.00 86.06 126 ILE A N 1
ATOM 976 C CA . ILE A 1 126 ? -0.670 11.840 -3.667 1.00 86.06 126 ILE A CA 1
ATOM 977 C C . ILE A 1 126 ? -0.214 13.293 -3.445 1.00 86.06 126 ILE A C 1
ATOM 979 O O . ILE A 1 126 ? -0.551 14.182 -4.228 1.00 86.06 126 ILE A O 1
ATOM 983 N N . TRP A 1 127 ? 0.535 13.527 -2.363 1.00 85.81 127 TRP A N 1
ATOM 984 C CA . TRP A 1 127 ? 1.075 14.837 -1.963 1.00 85.81 127 TRP A CA 1
ATOM 985 C C . TRP A 1 127 ? 0.049 15.914 -1.612 1.00 85.81 127 TRP A C 1
ATOM 987 O O . TRP A 1 127 ? 0.426 17.078 -1.503 1.00 85.81 127 TRP A O 1
ATOM 997 N N . TYR A 1 128 ? -1.218 15.543 -1.409 1.00 85.94 128 TYR A N 1
ATOM 998 C CA . TYR A 1 128 ? -2.286 16.498 -1.113 1.00 85.94 128 TYR A CA 1
ATOM 999 C C . TYR A 1 128 ? -2.321 17.639 -2.139 1.00 85.94 128 TYR A C 1
ATOM 1001 O O . TYR A 1 128 ? -2.190 18.822 -1.819 1.00 85.94 128 TYR A O 1
ATOM 1009 N N . GLY A 1 129 ? -2.440 17.247 -3.410 1.00 81.06 129 GLY A N 1
ATOM 1010 C CA . GLY A 1 129 ? -2.471 18.179 -4.527 1.00 81.06 129 GLY A CA 1
ATOM 1011 C C . GLY A 1 129 ? -3.564 19.252 -4.388 1.00 81.06 129 GLY A C 1
ATOM 1012 O O . GLY A 1 129 ? -4.550 19.076 -3.669 1.00 81.06 129 GLY A O 1
ATOM 1013 N N . PRO A 1 130 ? -3.432 20.391 -5.087 1.00 79.25 130 PRO A N 1
ATOM 1014 C CA . PRO A 1 130 ? -4.446 21.436 -5.044 1.00 79.25 130 PRO A CA 1
ATOM 1015 C C . PRO A 1 130 ? -5.823 20.893 -5.449 1.00 79.25 130 PRO A C 1
ATOM 1017 O O . PRO A 1 130 ? -5.934 20.169 -6.435 1.00 79.25 130 PRO A O 1
ATOM 1020 N N . GLN A 1 131 ? -6.874 21.306 -4.733 1.00 84.12 131 GLN A N 1
ATOM 1021 C CA . GLN A 1 131 ? -8.282 21.000 -5.050 1.00 84.12 131 GLN A CA 1
ATOM 1022 C C . GLN A 1 131 ? -8.692 19.521 -4.912 1.00 84.12 131 GLN A C 1
ATOM 1024 O O . GLN A 1 131 ? -9.733 19.124 -5.434 1.00 84.12 131 GLN A O 1
ATOM 1029 N N . THR A 1 132 ? -7.923 18.702 -4.195 1.00 87.00 132 THR A N 1
ATOM 1030 C CA . THR A 1 132 ? -8.264 17.288 -3.989 1.00 87.00 132 THR A CA 1
ATOM 1031 C C . THR A 1 132 ? -9.127 17.127 -2.740 1.00 87.00 132 THR A C 1
ATOM 1033 O O . THR A 1 132 ? -8.742 17.646 -1.690 1.00 87.00 132 THR A O 1
ATOM 1036 N N . PRO A 1 133 ? -10.276 16.432 -2.812 1.00 92.38 133 PRO A N 1
ATOM 1037 C CA . PRO A 1 133 ? -11.142 16.266 -1.656 1.00 92.38 133 PRO A CA 1
ATOM 1038 C C . PRO A 1 133 ? -10.484 15.378 -0.599 1.00 92.38 133 PRO A C 1
ATOM 1040 O O . PRO A 1 133 ? -9.764 14.423 -0.928 1.00 92.38 133 PRO A O 1
ATOM 1043 N N . ASP A 1 134 ? -10.791 15.687 0.658 1.00 94.00 134 ASP A N 1
ATOM 1044 C CA . ASP A 1 134 ? -10.428 14.868 1.808 1.00 94.00 134 ASP A CA 1
ATOM 1045 C C . ASP A 1 134 ? -11.084 13.492 1.716 1.00 94.00 134 ASP A C 1
ATOM 1047 O O . ASP A 1 134 ? -12.215 13.338 1.237 1.00 94.00 134 ASP A O 1
ATOM 1051 N N . VAL A 1 135 ? -10.363 12.481 2.189 1.00 94.12 135 VAL A N 1
ATOM 1052 C CA . VAL A 1 135 ? -10.906 11.133 2.310 1.00 94.12 135 VAL A CA 1
ATOM 1053 C C . VAL A 1 135 ? -11.767 11.070 3.563 1.00 94.12 135 VAL A C 1
ATOM 1055 O O . VAL A 1 135 ? -11.326 11.382 4.667 1.00 94.12 135 VAL A O 1
ATOM 1058 N N . THR A 1 136 ? -13.003 10.621 3.392 1.00 96.12 136 THR A N 1
ATOM 1059 C CA . THR A 1 136 ? -13.961 10.409 4.475 1.00 96.12 136 THR A CA 1
ATOM 1060 C C . THR A 1 136 ? -14.452 8.964 4.470 1.00 96.12 136 THR A C 1
ATOM 1062 O O . THR A 1 136 ? -14.125 8.166 3.589 1.00 96.12 136 THR A O 1
ATOM 1065 N N . MET A 1 137 ? -15.288 8.613 5.447 1.00 96.19 137 MET A N 1
ATOM 1066 C CA . MET A 1 137 ? -15.954 7.308 5.493 1.00 96.19 137 MET A CA 1
ATOM 1067 C C . MET A 1 137 ? -16.889 7.059 4.302 1.00 96.19 137 MET A C 1
ATOM 1069 O O . MET A 1 137 ? -17.182 5.899 4.011 1.00 96.19 137 MET A O 1
ATOM 1073 N N . ASP A 1 138 ? -17.307 8.114 3.598 1.00 96.81 138 ASP A N 1
ATOM 1074 C CA . ASP A 1 138 ? -18.170 8.048 2.416 1.00 96.81 138 ASP A CA 1
ATOM 1075 C C . ASP A 1 138 ? -17.406 7.960 1.096 1.00 96.81 138 ASP A C 1
ATOM 1077 O O . ASP A 1 138 ? -17.998 7.657 0.059 1.00 96.81 138 ASP A O 1
ATOM 1081 N N . THR A 1 139 ? -16.089 8.168 1.121 1.00 97.06 139 THR A N 1
ATOM 1082 C CA . THR A 1 139 ? -15.247 8.027 -0.065 1.00 97.06 139 THR A CA 1
ATOM 1083 C C . THR A 1 139 ? -15.278 6.588 -0.572 1.00 97.06 139 THR A C 1
ATOM 1085 O O . THR A 1 139 ? -15.102 5.637 0.191 1.00 97.06 139 THR A O 1
ATOM 1088 N N . TYR A 1 140 ? -15.482 6.420 -1.877 1.00 96.88 140 TYR A N 1
ATOM 1089 C CA . TYR A 1 140 ? -15.357 5.130 -2.549 1.00 96.88 140 TYR A CA 1
ATOM 1090 C C . TYR A 1 140 ? -13.929 4.941 -3.049 1.00 96.88 140 TYR A C 1
ATOM 1092 O O . TYR A 1 140 ? -13.375 5.817 -3.709 1.00 96.88 140 TYR A O 1
ATOM 1100 N N . VAL A 1 141 ? -13.355 3.781 -2.747 1.00 95.38 141 VAL A N 1
ATOM 1101 C CA . VAL A 1 141 ? -12.092 3.320 -3.318 1.00 95.38 141 VAL A CA 1
ATOM 1102 C C . VAL A 1 141 ? -12.409 2.425 -4.502 1.00 95.38 141 VAL A C 1
ATOM 1104 O O . VAL A 1 141 ? -13.198 1.485 -4.380 1.00 95.38 141 VAL A O 1
ATOM 1107 N N . ASP A 1 142 ? -11.810 2.736 -5.645 1.00 95.31 142 ASP A N 1
ATOM 1108 C CA . ASP A 1 142 ? -11.952 1.954 -6.864 1.00 95.31 142 ASP A CA 1
ATOM 1109 C C . ASP A 1 142 ? -10.860 0.880 -6.966 1.00 95.31 142 ASP A C 1
ATOM 1111 O O . ASP A 1 142 ? -9.689 1.138 -6.685 1.00 95.31 142 ASP A O 1
ATOM 1115 N N . PHE A 1 143 ? -11.253 -0.325 -7.379 1.00 94.62 143 PHE A N 1
ATOM 1116 C CA . PHE A 1 143 ? -10.356 -1.461 -7.608 1.00 94.62 143 PHE A CA 1
ATOM 1117 C C . PHE A 1 143 ? -10.233 -1.803 -9.102 1.00 94.62 143 PHE A C 1
ATOM 1119 O O . PHE A 1 143 ? -9.496 -2.723 -9.473 1.00 94.62 143 PHE A O 1
ATOM 1126 N N . GLY A 1 144 ? -10.912 -1.050 -9.976 1.00 94.81 144 GLY A N 1
ATOM 1127 C CA . GLY A 1 144 ? -10.844 -1.211 -11.421 1.00 94.81 144 GLY A CA 1
ATOM 1128 C C . GLY A 1 144 ? -11.225 -2.626 -11.857 1.00 94.81 144 GLY A C 1
ATOM 1129 O O . GLY A 1 144 ? -12.247 -3.170 -11.460 1.00 94.81 144 GLY A O 1
ATOM 1130 N N . VAL A 1 145 ? -10.380 -3.261 -12.671 1.00 94.44 145 VAL A N 1
ATOM 1131 C CA . VAL A 1 145 ? -10.640 -4.624 -13.178 1.00 94.44 145 VAL A CA 1
ATOM 1132 C C . VAL A 1 145 ? -10.492 -5.723 -12.119 1.00 94.44 145 VAL A C 1
ATOM 1134 O O . VAL A 1 145 ? -10.833 -6.871 -12.391 1.00 94.44 145 VAL A O 1
ATOM 1137 N N . MET A 1 146 ? -9.960 -5.401 -10.936 1.00 92.94 146 MET A N 1
ATOM 1138 C CA . MET A 1 146 ? -9.712 -6.378 -9.871 1.00 92.94 146 MET A CA 1
ATOM 1139 C C . MET A 1 146 ? -10.928 -6.593 -8.961 1.00 92.94 146 MET A C 1
ATOM 1141 O O . MET A 1 146 ? -10.951 -7.572 -8.216 1.00 92.94 146 MET A O 1
ATOM 1145 N N . GLY A 1 147 ? -11.929 -5.708 -9.003 1.00 94.75 147 GLY A N 1
ATOM 1146 C CA . GLY A 1 147 ? -13.137 -5.837 -8.194 1.00 94.75 147 GLY A CA 1
ATOM 1147 C C . GLY A 1 147 ? -13.997 -4.578 -8.173 1.00 94.75 147 GLY A C 1
ATOM 1148 O O . GLY A 1 147 ? -13.627 -3.543 -8.721 1.00 94.75 147 GLY A O 1
ATOM 1149 N N . ASP A 1 148 ? -15.146 -4.674 -7.507 1.00 95.31 148 ASP A N 1
ATOM 1150 C CA . ASP A 1 148 ? -16.090 -3.563 -7.392 1.00 95.31 148 ASP A CA 1
ATOM 1151 C C . ASP A 1 148 ? -15.563 -2.455 -6.470 1.00 95.31 148 ASP A C 1
ATOM 1153 O O . ASP A 1 148 ? -14.930 -2.723 -5.443 1.00 95.31 148 ASP A O 1
ATOM 1157 N N . SER A 1 149 ? -15.890 -1.200 -6.792 1.00 97.19 149 SER A N 1
ATOM 1158 C CA . SER A 1 149 ? -15.587 -0.067 -5.918 1.00 97.19 149 SER A CA 1
ATOM 1159 C C . SER A 1 149 ? -16.250 -0.240 -4.543 1.00 97.19 149 SER A C 1
ATOM 1161 O O . SER A 1 149 ? -17.408 -0.654 -4.426 1.00 97.19 149 SER A O 1
ATOM 1163 N N . ARG A 1 150 ? -15.534 0.124 -3.474 1.00 96.38 150 ARG A N 1
ATOM 1164 C CA . ARG A 1 150 ? -15.990 -0.076 -2.093 1.00 96.38 150 ARG A CA 1
ATOM 1165 C C . ARG A 1 150 ? -15.823 1.177 -1.251 1.00 96.38 150 ARG A C 1
ATOM 1167 O O . ARG A 1 150 ? -14.786 1.829 -1.263 1.00 96.38 150 ARG A O 1
ATOM 1174 N N . GLN A 1 151 ? -16.860 1.491 -0.486 1.00 97.25 151 GLN A N 1
ATOM 1175 C CA . GLN A 1 151 ? -16.867 2.627 0.432 1.00 97.25 151 GLN A CA 1
ATOM 1176 C C . GLN A 1 151 ? -15.870 2.417 1.585 1.00 97.25 151 GLN A C 1
ATOM 1178 O O . GLN A 1 151 ? -15.803 1.316 2.142 1.00 97.25 151 GLN A O 1
ATOM 1183 N N . MET A 1 152 ? -15.149 3.475 1.970 1.00 96.12 152 MET A N 1
ATOM 1184 C CA . MET A 1 152 ? -14.093 3.463 2.990 1.00 96.12 152 MET A CA 1
ATOM 1185 C C . MET A 1 152 ? -14.547 2.797 4.289 1.00 96.12 152 MET A C 1
ATOM 1187 O O . MET A 1 152 ? -13.901 1.862 4.758 1.00 96.12 152 MET A O 1
ATOM 1191 N N . VAL A 1 153 ? -15.722 3.172 4.810 1.00 96.06 153 VAL A N 1
ATOM 1192 C CA . VAL A 1 153 ? -16.287 2.599 6.047 1.00 96.06 153 VAL A CA 1
ATOM 1193 C C . VAL A 1 153 ? -16.363 1.068 6.037 1.00 96.06 153 VAL A C 1
ATOM 1195 O O . VAL A 1 153 ? -16.147 0.418 7.062 1.00 96.06 153 VAL A O 1
ATOM 1198 N N . LYS A 1 154 ? -16.605 0.458 4.870 1.00 96.62 154 LYS A N 1
ATOM 1199 C CA . LYS A 1 154 ? -16.731 -0.998 4.732 1.00 96.62 154 LYS A CA 1
ATOM 1200 C C . LYS A 1 154 ? -15.390 -1.724 4.820 1.00 96.62 154 LYS A C 1
ATOM 1202 O O . LYS A 1 154 ? -15.383 -2.947 4.895 1.00 96.62 154 LYS A O 1
ATOM 1207 N N . MET A 1 155 ? -14.276 -0.997 4.819 1.00 94.25 155 MET A N 1
ATOM 1208 C CA . MET A 1 155 ? -12.917 -1.541 4.858 1.00 94.25 155 MET A CA 1
ATOM 1209 C C . MET A 1 155 ? -12.218 -1.302 6.204 1.00 94.25 155 MET A C 1
ATOM 1211 O O . MET A 1 155 ? -11.129 -1.817 6.440 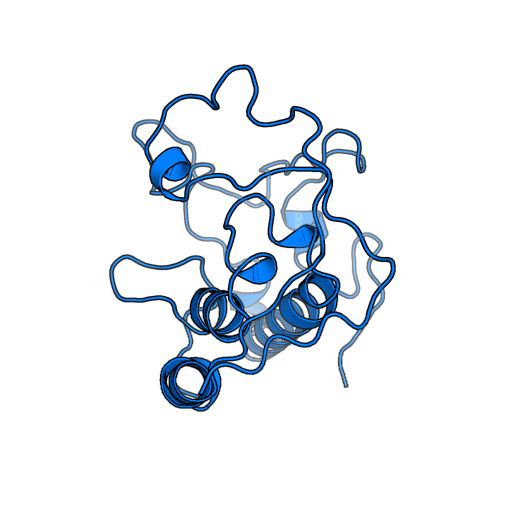1.00 94.25 155 MET A O 1
ATOM 1215 N N . MET A 1 156 ? -12.863 -0.590 7.133 1.00 93.56 156 MET A N 1
ATOM 1216 C CA . MET A 1 156 ? -12.279 -0.194 8.421 1.00 93.56 156 MET A CA 1
ATOM 1217 C C . MET A 1 156 ? -12.324 -1.283 9.509 1.00 93.56 156 MET A C 1
ATOM 1219 O O . MET A 1 156 ? -12.007 -1.031 10.674 1.00 93.56 156 MET A O 1
ATOM 1223 N N . SER A 1 157 ? -12.723 -2.511 9.186 1.00 92.38 157 SER A N 1
ATOM 1224 C CA . SER A 1 157 ? -12.737 -3.599 10.164 1.00 92.38 157 SER A CA 1
ATOM 1225 C C . SER A 1 157 ? -12.358 -4.936 9.533 1.00 92.38 157 SER A C 1
ATOM 1227 O O . SER A 1 157 ? -12.914 -5.268 8.486 1.00 92.38 157 SER A O 1
ATOM 1229 N N . PRO A 1 158 ? -11.459 -5.720 10.161 1.00 92.44 158 PRO A N 1
ATOM 1230 C CA . PRO A 1 158 ? -11.076 -7.048 9.680 1.00 92.44 158 PRO A CA 1
ATOM 1231 C C . PRO A 1 158 ? -12.144 -8.123 9.964 1.00 92.44 158 PRO A C 1
ATOM 1233 O O . PRO A 1 158 ? -12.039 -9.246 9.478 1.00 92.44 158 PRO A O 1
ATOM 1236 N N . THR A 1 159 ? -13.194 -7.793 10.726 1.00 93.38 159 THR A N 1
ATOM 1237 C CA . THR A 1 159 ? -14.244 -8.736 11.158 1.00 93.38 159 THR A CA 1
ATOM 1238 C C . THR A 1 159 ? -15.666 -8.286 10.811 1.00 93.38 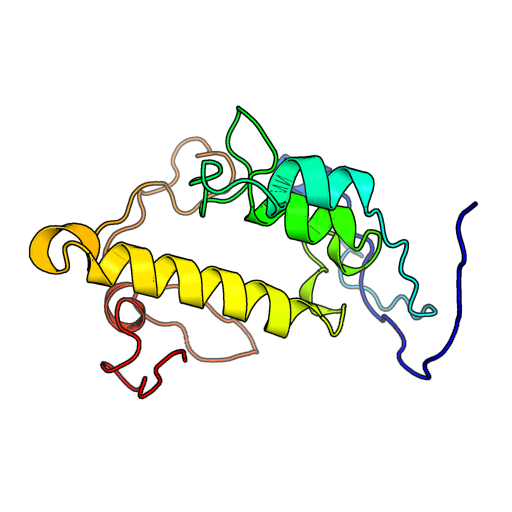159 THR A C 1
ATOM 1240 O O . THR A 1 159 ? -16.638 -8.895 11.257 1.00 93.38 159 THR A O 1
ATOM 1243 N N . GLN A 1 160 ? -15.822 -7.212 10.030 1.00 93.31 160 GLN A N 1
ATOM 1244 C CA . GLN A 1 160 ? -17.128 -6.702 9.598 1.00 93.31 160 GLN A CA 1
ATOM 1245 C C . GLN A 1 160 ? -17.171 -6.497 8.082 1.00 93.31 160 GLN A C 1
ATOM 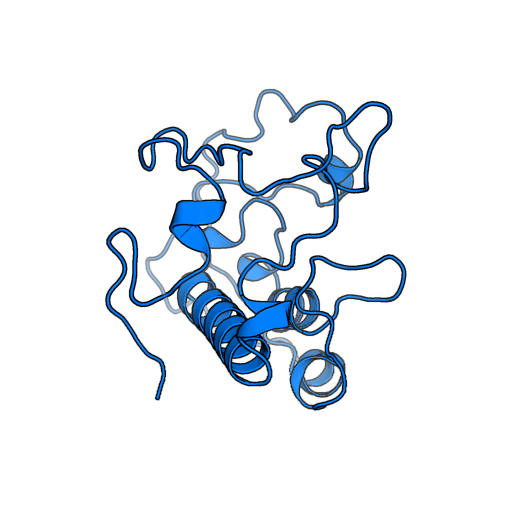1247 O O . GLN A 1 160 ? -16.151 -6.529 7.396 1.00 93.31 160 GLN A O 1
ATOM 1252 N N . ASN A 1 161 ? -18.374 -6.253 7.553 1.00 94.38 161 ASN A N 1
ATOM 1253 C CA . ASN A 1 161 ? -18.604 -5.855 6.159 1.00 94.38 161 ASN A CA 1
ATOM 1254 C C . ASN A 1 161 ? -18.040 -6.829 5.109 1.00 94.38 161 ASN A C 1
ATOM 1256 O O . ASN A 1 161 ? -17.682 -6.399 4.016 1.00 94.38 161 ASN A O 1
ATOM 1260 N N . GLY A 1 162 ? -17.979 -8.127 5.424 1.00 92.12 162 GLY A N 1
ATOM 1261 C CA . GLY A 1 162 ? -17.457 -9.175 4.537 1.00 92.12 162 GLY A CA 1
ATOM 1262 C C . GLY A 1 162 ? -16.020 -9.603 4.841 1.00 92.12 162 GLY A C 1
ATOM 1263 O O . GLY A 1 162 ? -15.528 -10.538 4.219 1.00 92.12 162 GLY A O 1
ATOM 1264 N N . HIS A 1 163 ? -15.353 -8.964 5.803 1.00 94.44 163 HIS A N 1
ATOM 1265 C CA . HIS A 1 163 ? -14.088 -9.450 6.347 1.00 94.44 163 HIS A CA 1
ATOM 1266 C C . HIS A 1 163 ? -14.329 -10.353 7.558 1.00 94.44 163 HIS A C 1
ATOM 1268 O O . HIS A 1 163 ? -15.228 -10.093 8.360 1.00 94.44 163 HIS A O 1
ATOM 1274 N N . TYR A 1 164 ? -13.525 -11.409 7.686 1.00 95.88 164 TYR A N 1
ATOM 1275 C CA . TYR A 1 164 ? -13.571 -12.325 8.823 1.00 95.88 164 TYR A CA 1
ATOM 1276 C C . TYR A 1 164 ? -12.189 -12.933 9.088 1.00 95.88 164 TYR A C 1
ATOM 1278 O O . TYR A 1 164 ? -11.966 -14.127 8.896 1.00 95.88 164 TYR A O 1
ATOM 1286 N N . TYR A 1 165 ? -11.231 -12.084 9.458 1.00 95.12 165 TYR A N 1
ATOM 1287 C CA . TYR A 1 165 ? -9.856 -12.500 9.727 1.00 95.12 165 TYR A CA 1
ATOM 1288 C C . TYR A 1 165 ? -9.282 -11.836 10.982 1.00 95.12 165 TYR A C 1
ATOM 1290 O O . TYR A 1 165 ? -9.775 -10.815 11.461 1.00 95.12 165 TYR A O 1
ATOM 1298 N N . GLN A 1 166 ? -8.220 -12.443 11.506 1.00 94.56 166 GLN A N 1
ATOM 1299 C CA . GLN A 1 166 ? -7.390 -11.916 12.584 1.00 94.56 166 GLN A CA 1
ATOM 1300 C C . GLN A 1 166 ? -5.926 -12.280 12.320 1.00 94.56 166 GL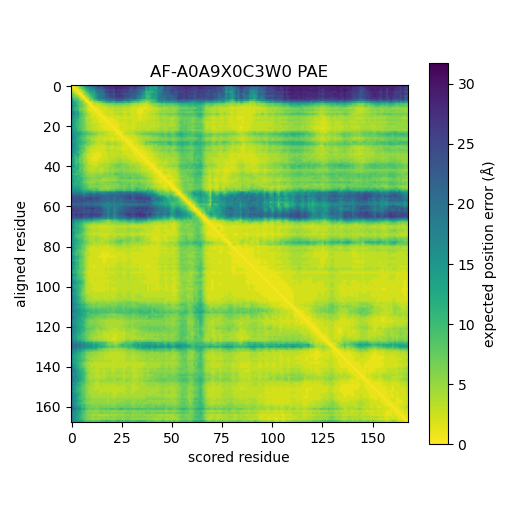N A C 1
ATOM 1302 O O . GLN A 1 166 ? -5.643 -13.185 11.534 1.00 94.56 166 GLN A O 1
ATOM 1307 N N . TYR A 1 167 ? -5.015 -11.574 12.982 1.00 93.50 167 TYR A N 1
ATOM 1308 C CA . TYR A 1 167 ? -3.586 -11.865 12.940 1.00 93.50 167 TYR A CA 1
ATOM 1309 C C . TYR A 1 167 ? -3.144 -12.538 14.233 1.00 93.50 167 TYR A C 1
ATOM 1311 O O . TYR A 1 167 ? -3.567 -12.122 15.312 1.00 93.50 167 TYR A O 1
ATOM 1319 N N . GLU A 1 168 ? -2.268 -13.529 14.101 1.00 89.06 168 GLU A N 1
ATOM 1320 C CA . GLU A 1 168 ? -1.569 -14.182 15.215 1.00 89.06 168 GLU A CA 1
ATOM 1321 C C . GLU A 1 168 ? -0.188 -13.541 15.473 1.00 89.06 168 GLU A C 1
ATOM 1323 O O . GLU A 1 168 ? 0.346 -12.808 14.595 1.00 89.06 168 GLU A O 1
#

Sequence (168 aa):
MTLSIQVSTWHLTLGPLDFRLTFSPSFPINAFGSNPRCFIRSLNFDGYDEYNSHPASHDYEPPSVGGLGLHGGGHATTGLALEDFFASPADPAFMLFRGQVDRLWTLWRGKDEAHCRYAVNGSSAIWYGPQTPDVTMDTYVDFGVMGDSRQMVKMMSPTQNGHYYQYE

Foldseek 3Di:
DWDKDQDDPQWDFADLDDPCCLVPPDDDPCRGPTDTDGDTWTAAVVLCVVAPVDPPLPCLDCADPPGRHNPQSVQPRRDDQCNRPVRNVSDPCSVVSVVVSVQSLQVVCVVPVPDSLQDAFAFPGRPRDPPTDTQHQQDWDCPPPVDHIDGNVCVSDCPDNPHNDHDD

Secondary structure (DSSP, 8-state):
----------EE-S----GGGGGSSS--TTTTS---EE------HHHHHHHTS-TT----SS--TT--HHHHHHHHHH-TTTT-TTTGGGSTTHHHHHHHHHHHHHHHHHHSHHHHTT---SBSSGGG-TTPPBP-TTPEEP-GGGS--EEGGGGS-TTSTT------

Solvent-accessible surface area (backbone atoms only — not comparable to full-atom values): 10178 Å² total; per-residue (Å²): 137,87,78,74,75,82,87,66,94,55,63,37,46,58,41,91,50,66,68,68,50,76,78,44,97,62,77,62,97,62,56,83,41,85,38,79,39,80,56,62,58,49,79,34,66,69,47,33,57,70,28,63,68,48,92,78,48,75,41,81,53,75,63,50,103,85,47,41,33,33,51,40,22,58,25,52,19,38,18,63,42,39,43,24,78,81,44,16,78,75,24,87,59,38,64,61,53,52,48,53,51,52,46,52,52,50,54,58,24,66,75,42,49,92,68,42,42,83,62,72,82,58,41,77,40,77,90,61,45,89,93,51,56,69,50,48,61,80,39,68,47,76,48,67,95,81,42,78,66,42,44,40,58,52,67,55,42,54,69,39,81,88,35,83,61,86,82,134

pLDDT: mean 84.99, std 13.86, range [34.84, 97.25]

Nearest PDB structures (foldseek):
  4j3q-assembly1_B  TM=9.038E-01  e=9.629E-09  Aspergillus oryzae
  4j3r-assembly1_A  TM=9.091E-01  e=7.483E-08  Aspergillus oryzae
  3nq5-assembly1_A  TM=6.612E-01  e=2.712E-02  Priestia megaterium
  3nq5-assembly1_B  TM=6.443E-01  e=7.328E-02  Priestia megaterium
  6ei4-assembly1_A  TM=6.417E-01  e=7.328E-02  Priestia megaterium

Radius of gyration: 17.6 Å; Cα contacts (8 Å, |Δi|>4): 215; chains: 1; bounding box: 48×40×45 Å

Mean predicted aligned error: 6.76 Å

InterPro domains:
  IPR002227 Tyrosinase copper-binding domain [PF00264] (59-109)
  IPR008922 Di-copper centre-containing domain superfamily [G3DSA:1.10.1280.10] (4-168)
  IPR008922 Di-copper centre-containing domain superfamily [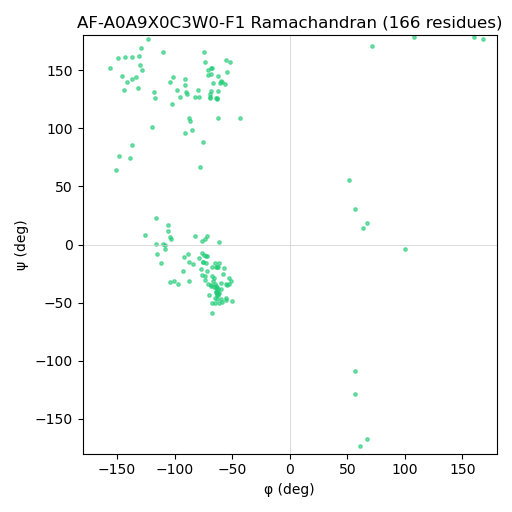SSF48056] (35-166)